Protein AF-A0A4U9HXT2-F1 (afdb_monomer_lite)

Structure (mmCIF, N/CA/C/O backbone):
data_AF-A0A4U9HXT2-F1
#
_entry.id   AF-A0A4U9HXT2-F1
#
loop_
_atom_site.group_PDB
_atom_site.id
_atom_site.type_symbol
_atom_site.label_atom_id
_atom_site.label_alt_id
_atom_site.label_comp_id
_atom_site.label_asym_id
_atom_site.label_entity_id
_atom_site.label_seq_id
_atom_site.pdbx_PDB_ins_code
_atom_site.Cartn_x
_atom_site.Cartn_y
_atom_site.Cartn_z
_atom_site.occupancy
_atom_site.B_iso_or_equiv
_atom_site.auth_seq_id
_atom_site.auth_comp_id
_atom_site.auth_asym_id
_atom_site.auth_atom_id
_atom_site.pdbx_PDB_model_num
ATOM 1 N N . MET A 1 1 ? -21.841 -0.596 12.228 1.00 92.12 1 MET A N 1
ATOM 2 C CA . MET A 1 1 ? -21.415 -1.454 11.108 1.00 92.12 1 MET A CA 1
ATOM 3 C C . MET A 1 1 ? -19.935 -1.722 11.267 1.00 92.12 1 MET A C 1
ATOM 5 O O . MET A 1 1 ? -19.233 -0.749 11.520 1.00 92.12 1 MET A O 1
ATOM 9 N N . PRO A 1 2 ? -19.483 -2.979 11.157 1.00 96.00 2 PRO A N 1
ATOM 10 C CA . PRO A 1 2 ? -18.059 -3.311 11.124 1.00 96.00 2 PRO A CA 1
ATOM 11 C C . PRO A 1 2 ? -17.383 -2.820 9.832 1.00 96.00 2 PRO A C 1
ATOM 13 O O . PRO A 1 2 ? -18.035 -2.784 8.787 1.00 96.00 2 PRO A O 1
ATOM 16 N N . ILE A 1 3 ? -16.089 -2.484 9.891 1.00 97.44 3 ILE A N 1
ATOM 17 C CA . ILE A 1 3 ? -15.294 -2.015 8.736 1.00 97.44 3 ILE A CA 1
ATOM 18 C C . ILE A 1 3 ? -14.026 -2.858 8.551 1.00 97.44 3 ILE A C 1
ATOM 20 O O . ILE A 1 3 ? -13.326 -3.165 9.513 1.00 97.44 3 ILE A O 1
ATOM 24 N N . MET A 1 4 ? -13.674 -3.151 7.298 1.00 97.00 4 MET A N 1
ATOM 25 C CA . MET A 1 4 ? -12.340 -3.611 6.902 1.00 97.00 4 MET A CA 1
ATOM 26 C C . MET A 1 4 ? -11.703 -2.565 5.980 1.00 97.00 4 MET A C 1
ATOM 28 O O . MET A 1 4 ? -12.351 -2.097 5.047 1.00 97.00 4 MET A O 1
ATOM 32 N N . VAL A 1 5 ? -10.462 -2.168 6.260 1.00 96.25 5 VAL A N 1
ATOM 33 C CA . VAL A 1 5 ? -9.736 -1.126 5.514 1.00 96.25 5 VAL A CA 1
ATOM 34 C C . VAL A 1 5 ? -8.252 -1.470 5.448 1.00 96.25 5 VAL A C 1
ATOM 36 O O . VAL A 1 5 ? -7.717 -2.063 6.377 1.00 96.25 5 VAL A O 1
ATOM 39 N N . GLY A 1 6 ? -7.553 -1.105 4.383 1.00 94.69 6 GLY A N 1
ATOM 40 C CA . GLY A 1 6 ? -6.132 -1.412 4.271 1.00 94.69 6 GLY A CA 1
ATOM 41 C C . GLY A 1 6 ? -5.421 -0.550 3.252 1.00 94.69 6 GLY A C 1
ATOM 42 O O . GLY A 1 6 ? -5.978 0.436 2.765 1.00 94.69 6 GLY A O 1
ATOM 43 N N . SER A 1 7 ? -4.164 -0.897 3.015 1.00 95.31 7 SER A N 1
ATOM 44 C CA . SER A 1 7 ? -3.292 -0.220 2.060 1.00 95.31 7 SER A CA 1
ATOM 45 C C . SER A 1 7 ? -2.276 -1.201 1.491 1.00 95.31 7 SER A C 1
ATOM 47 O O . SER A 1 7 ? -1.968 -2.222 2.120 1.00 95.31 7 SER A O 1
ATOM 49 N N . ASN A 1 8 ? -1.730 -0.850 0.336 1.00 95.75 8 ASN A N 1
ATOM 50 C CA . ASN A 1 8 ? -0.651 -1.570 -0.318 1.00 95.75 8 ASN A CA 1
ATOM 51 C C . ASN A 1 8 ? 0.721 -1.031 0.123 1.00 95.75 8 ASN A C 1
ATOM 53 O O . ASN A 1 8 ? 0.849 0.075 0.659 1.00 95.75 8 ASN A O 1
ATOM 57 N N . SER A 1 9 ? 1.784 -1.801 -0.092 1.00 93.88 9 SER A N 1
ATOM 58 C CA . SER A 1 9 ? 3.128 -1.410 0.348 1.00 93.88 9 SER A CA 1
ATOM 59 C C . SER A 1 9 ? 3.763 -0.254 -0.428 1.00 93.88 9 SER A C 1
ATOM 61 O O . SER A 1 9 ? 4.602 0.472 0.133 1.00 93.88 9 SER A O 1
ATOM 63 N N . ASP A 1 10 ? 3.302 -0.012 -1.657 1.00 92.44 10 ASP A N 1
ATOM 64 C CA . ASP A 1 10 ? 3.718 1.085 -2.530 1.00 92.44 10 ASP A CA 1
ATOM 65 C C . ASP A 1 10 ? 2.533 1.893 -3.100 1.00 92.44 10 ASP A C 1
ATOM 67 O O . ASP A 1 10 ? 2.445 2.144 -4.299 1.00 92.44 10 ASP A O 1
ATOM 71 N N . GLU A 1 11 ? 1.617 2.358 -2.238 1.00 88.12 11 GLU A N 1
ATOM 72 C CA . GLU A 1 11 ? 0.487 3.223 -2.660 1.00 88.12 11 GLU A CA 1
ATOM 73 C C . GLU A 1 11 ? 0.931 4.514 -3.351 1.00 88.12 11 GLU A C 1
ATOM 75 O O . GLU A 1 11 ? 0.241 5.061 -4.210 1.00 88.12 11 GLU A O 1
ATOM 80 N N . ALA A 1 12 ? 2.101 5.027 -2.967 1.00 84.19 12 ALA A N 1
ATOM 81 C CA . ALA A 1 12 ? 2.632 6.256 -3.533 1.00 84.19 12 ALA A CA 1
ATOM 82 C C . ALA A 1 12 ? 3.027 6.103 -5.012 1.00 84.19 12 ALA A C 1
ATOM 84 O O . ALA A 1 12 ? 3.265 7.120 -5.661 1.00 84.19 12 ALA A O 1
ATOM 85 N N . SER A 1 13 ? 3.045 4.890 -5.579 1.00 81.38 13 SER A N 1
ATOM 86 C CA . SER A 1 13 ? 3.319 4.679 -7.005 1.00 81.38 13 SER A CA 1
ATOM 87 C C . SER A 1 13 ? 2.346 5.440 -7.915 1.00 81.38 13 SER A C 1
ATOM 89 O O . SER A 1 13 ? 2.742 5.942 -8.969 1.00 81.38 13 SER A O 1
ATOM 91 N N . VAL A 1 14 ? 1.094 5.634 -7.480 1.00 81.31 14 VAL A N 1
ATOM 92 C CA . VAL A 1 14 ? 0.079 6.364 -8.255 1.00 81.31 14 VAL A CA 1
ATOM 93 C C . VAL A 1 14 ? 0.343 7.872 -8.315 1.00 81.31 14 VAL A C 1
ATOM 95 O O . VAL A 1 14 ? -0.117 8.554 -9.229 1.00 81.31 14 VAL A O 1
ATOM 98 N N . MET A 1 15 ? 1.120 8.422 -7.379 1.00 76.69 15 MET A N 1
ATOM 99 C CA . MET A 1 15 ? 1.418 9.858 -7.334 1.00 76.69 15 MET A CA 1
ATOM 100 C C . MET A 1 15 ? 2.152 10.345 -8.584 1.00 76.69 15 MET A C 1
ATOM 102 O O . MET A 1 15 ? 1.894 11.460 -9.042 1.00 76.69 15 MET A O 1
ATOM 106 N N . ALA A 1 16 ? 3.003 9.499 -9.172 1.00 71.69 16 ALA A N 1
ATOM 107 C CA . ALA A 1 16 ? 3.664 9.796 -10.439 1.00 71.69 16 ALA A CA 1
ATOM 108 C C . ALA A 1 16 ? 2.646 9.984 -11.580 1.00 71.69 16 ALA A C 1
ATOM 110 O O . ALA A 1 16 ? 2.803 10.881 -12.406 1.00 71.69 16 ALA A O 1
ATOM 111 N N . VAL A 1 17 ? 1.564 9.198 -11.582 1.00 66.94 17 VAL A N 1
ATOM 112 C CA . VAL A 1 17 ? 0.475 9.286 -12.571 1.00 66.94 17 VAL A CA 1
ATOM 113 C C . VAL A 1 17 ? -0.342 10.570 -12.390 1.00 66.94 17 VAL A C 1
ATOM 115 O O . VAL A 1 17 ? -0.782 11.164 -13.371 1.00 66.94 17 VAL A O 1
ATOM 118 N N . PHE A 1 18 ? -0.492 11.052 -11.154 1.00 64.62 18 PHE A N 1
ATOM 119 C CA . PHE A 1 18 ? -1.173 12.317 -10.848 1.00 64.62 18 PHE A CA 1
ATOM 120 C C . PHE A 1 18 ? -0.279 13.564 -10.980 1.00 64.62 18 PHE A C 1
ATOM 122 O O . PHE A 1 18 ? -0.715 14.668 -10.652 1.00 64.62 18 PHE A O 1
ATOM 129 N N . GLY A 1 19 ? 0.964 13.417 -11.457 1.00 66.75 19 GLY A N 1
ATOM 130 C CA . GLY A 1 19 ? 1.897 14.532 -11.646 1.00 66.75 19 GLY A CA 1
ATOM 131 C C . GLY A 1 19 ? 2.423 15.137 -10.339 1.00 66.75 19 GLY A C 1
ATOM 132 O O . GLY A 1 19 ? 2.879 16.282 -10.330 1.00 66.75 19 GLY A O 1
ATOM 133 N N . ILE A 1 20 ? 2.355 14.398 -9.228 1.00 70.88 20 ILE A N 1
ATOM 134 C CA . ILE A 1 20 ? 2.871 14.849 -7.936 1.00 70.88 20 ILE A CA 1
ATOM 135 C C . ILE A 1 20 ? 4.342 14.438 -7.817 1.00 70.88 20 ILE A C 1
ATOM 137 O O . ILE A 1 20 ? 4.668 13.271 -7.608 1.00 70.88 20 ILE A O 1
ATOM 141 N N . ASP A 1 21 ? 5.239 15.422 -7.924 1.00 73.62 21 ASP A N 1
ATOM 142 C CA . ASP A 1 21 ? 6.679 15.225 -7.739 1.00 73.62 21 ASP A CA 1
ATOM 143 C C . ASP A 1 21 ? 7.044 15.117 -6.247 1.00 73.62 21 ASP A C 1
ATOM 145 O O . ASP A 1 21 ? 7.261 16.111 -5.544 1.00 73.62 21 ASP A O 1
ATOM 149 N N . LEU A 1 22 ? 7.116 13.876 -5.770 1.00 70.81 22 LEU A N 1
ATOM 150 C CA . LEU A 1 22 ? 7.490 13.518 -4.401 1.00 70.81 22 LEU A CA 1
ATOM 151 C C . LEU A 1 22 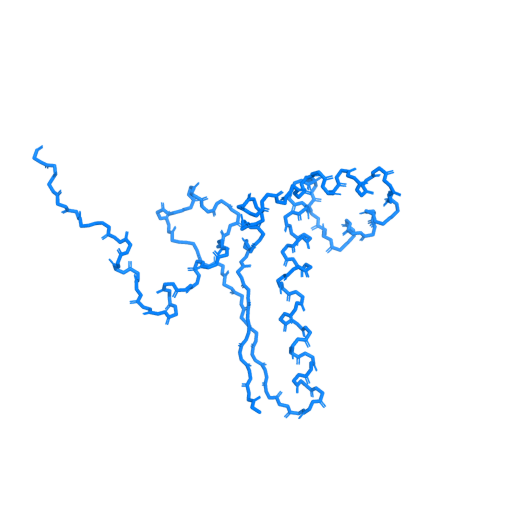? 8.886 14.034 -4.022 1.00 70.81 22 LEU A C 1
ATOM 153 O O . LEU A 1 22 ? 9.076 14.591 -2.936 1.00 70.81 22 LEU A O 1
ATOM 157 N N . ALA A 1 23 ? 9.860 13.894 -4.925 1.00 70.69 23 ALA A N 1
ATOM 158 C CA . ALA A 1 23 ? 11.233 14.326 -4.685 1.00 70.69 23 ALA A CA 1
ATOM 159 C C . ALA A 1 23 ? 11.312 15.856 -4.609 1.00 70.69 23 ALA A C 1
ATOM 161 O O . ALA A 1 23 ? 11.935 16.406 -3.694 1.00 70.69 23 ALA A O 1
ATOM 162 N N . GLY A 1 24 ? 10.614 16.556 -5.504 1.00 74.69 24 GLY A N 1
ATOM 163 C CA . GLY A 1 24 ? 10.479 18.010 -5.478 1.00 74.69 24 GLY A CA 1
ATOM 164 C C . GLY A 1 24 ? 9.836 18.527 -4.192 1.00 74.69 24 GLY A C 1
ATOM 165 O O . GLY A 1 24 ? 10.312 19.518 -3.624 1.00 74.69 24 GLY A O 1
ATOM 166 N N . GLN A 1 25 ? 8.815 17.839 -3.669 1.00 74.12 25 GLN A N 1
ATOM 167 C CA . GLN A 1 25 ? 8.194 18.193 -2.388 1.00 74.12 25 GLN A CA 1
ATOM 168 C C . GLN A 1 25 ? 9.160 18.033 -1.209 1.00 74.12 25 GLN A C 1
ATOM 170 O O . GLN A 1 25 ? 9.272 18.950 -0.391 1.00 74.12 25 GLN A O 1
ATOM 175 N N . ILE A 1 26 ? 9.925 16.938 -1.143 1.00 77.00 26 ILE A N 1
ATOM 176 C CA . ILE A 1 26 ? 10.942 16.748 -0.097 1.00 77.00 26 ILE A CA 1
ATOM 177 C C . ILE A 1 26 ? 12.080 17.766 -0.231 1.00 77.00 26 ILE A C 1
ATOM 179 O O . ILE A 1 26 ? 12.526 18.331 0.771 1.00 77.00 26 ILE A O 1
ATOM 183 N N . GLN A 1 27 ? 12.524 18.083 -1.449 1.00 78.06 27 GLN A N 1
ATOM 184 C CA . GLN A 1 27 ? 13.537 19.118 -1.677 1.00 78.06 27 GLN A CA 1
ATOM 185 C C . GLN A 1 27 ? 13.042 20.516 -1.294 1.00 78.06 27 GLN A C 1
ATOM 187 O O . GLN A 1 27 ? 13.804 21.327 -0.758 1.00 78.06 27 GLN A O 1
ATOM 192 N N . LYS A 1 28 ? 11.772 20.830 -1.559 1.00 79.50 28 LYS A N 1
ATOM 193 C CA . LYS A 1 28 ? 11.145 22.072 -1.102 1.00 79.50 28 LYS A CA 1
ATOM 194 C C . LYS A 1 28 ? 11.083 22.110 0.426 1.00 79.50 28 LYS A C 1
ATOM 196 O O . LYS A 1 28 ? 11.540 23.081 1.026 1.00 79.50 28 LYS A O 1
ATOM 201 N N . LEU A 1 29 ? 10.651 21.020 1.060 1.00 79.12 29 LEU A N 1
ATOM 202 C CA . LEU A 1 29 ? 10.604 20.902 2.516 1.00 79.12 29 LEU A CA 1
ATOM 203 C C . LEU A 1 29 ? 11.994 21.030 3.154 1.00 79.12 29 LEU A C 1
ATOM 205 O O . LEU A 1 29 ? 12.149 21.699 4.174 1.00 79.12 29 LEU A O 1
ATOM 209 N N . ARG A 1 30 ? 13.032 20.469 2.523 1.00 79.31 30 ARG A N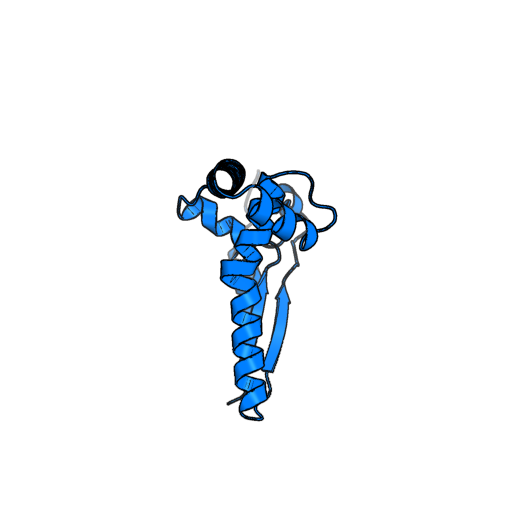 1
ATOM 210 C CA . ARG A 1 30 ? 14.428 20.649 2.939 1.00 79.31 30 ARG A CA 1
ATOM 211 C C . ARG A 1 30 ? 14.849 22.115 2.905 1.00 79.31 30 ARG A C 1
ATOM 213 O O . ARG A 1 30 ? 15.554 22.546 3.811 1.00 79.31 30 ARG A O 1
ATOM 220 N N . ARG A 1 31 ? 14.453 22.870 1.878 1.00 81.25 31 ARG A N 1
ATOM 221 C CA . ARG A 1 31 ? 14.800 24.294 1.739 1.00 81.25 31 ARG A CA 1
ATOM 222 C C . ARG A 1 31 ? 14.050 25.168 2.741 1.00 81.25 31 ARG A C 1
ATOM 224 O O . ARG A 1 31 ? 14.658 26.029 3.366 1.00 81.25 31 ARG A O 1
ATOM 231 N N . GLU A 1 32 ? 12.759 24.918 2.928 1.00 84.44 32 GLU A N 1
ATOM 232 C CA . GLU A 1 32 ? 11.868 25.808 3.685 1.00 84.44 32 GLU A CA 1
ATOM 233 C C . GLU A 1 32 ? 11.735 25.429 5.170 1.00 84.44 32 GLU A C 1
ATOM 235 O O . GLU A 1 32 ? 11.470 26.284 6.015 1.00 84.44 32 GLU A O 1
ATOM 240 N N . ARG A 1 33 ? 11.904 24.146 5.520 1.00 82.12 33 ARG A N 1
ATOM 241 C CA . ARG A 1 33 ? 11.600 23.585 6.850 1.00 82.12 33 ARG A CA 1
ATOM 242 C C . ARG A 1 33 ? 12.625 22.525 7.277 1.00 82.12 33 ARG A C 1
ATOM 244 O O . ARG A 1 33 ? 12.267 21.404 7.633 1.00 82.12 33 ARG A O 1
ATOM 251 N N . ARG A 1 34 ? 13.913 22.888 7.310 1.00 80.50 34 ARG A N 1
ATOM 252 C CA . ARG A 1 34 ? 15.029 21.982 7.681 1.00 80.50 34 ARG A CA 1
ATOM 253 C C . ARG A 1 34 ? 14.801 21.200 8.980 1.00 80.50 34 ARG A C 1
ATOM 255 O O . ARG A 1 34 ? 15.061 20.002 9.016 1.00 80.50 34 ARG A O 1
ATOM 262 N N . LEU A 1 35 ? 14.300 21.864 10.025 1.00 81.94 35 LEU A N 1
ATOM 263 C CA . LEU A 1 35 ? 13.991 21.219 11.308 1.00 81.94 35 LEU A CA 1
ATOM 264 C C . LEU A 1 35 ? 12.843 20.206 11.180 1.00 81.94 35 LEU A C 1
ATOM 266 O O . LEU A 1 35 ? 12.937 19.107 11.717 1.00 81.94 35 LEU A O 1
ATOM 270 N N . GLY A 1 36 ? 11.800 20.545 10.414 1.00 81.75 36 GLY A N 1
ATOM 271 C CA . GLY A 1 36 ? 10.672 19.649 10.149 1.00 81.75 36 GLY A CA 1
ATOM 272 C C . GLY A 1 36 ? 11.096 18.389 9.398 1.00 81.75 36 GLY A C 1
ATOM 273 O O . GLY A 1 36 ? 10.708 17.290 9.779 1.00 81.75 36 GLY A O 1
ATOM 274 N N . LEU A 1 37 ? 11.976 18.522 8.400 1.00 82.19 37 LEU A N 1
ATOM 275 C CA . LEU A 1 37 ? 12.552 17.364 7.712 1.00 82.19 37 LEU A CA 1
ATOM 276 C C . LEU A 1 37 ? 13.380 16.478 8.658 1.00 82.19 37 LEU A C 1
ATOM 278 O O . LEU A 1 37 ? 13.352 15.258 8.528 1.00 82.19 37 LEU A O 1
ATOM 282 N N . GLY A 1 38 ? 14.099 17.072 9.616 1.00 81.94 38 GLY A N 1
ATOM 283 C CA . GLY A 1 38 ? 14.828 16.323 10.644 1.00 81.94 38 GLY A CA 1
ATOM 284 C C . GLY A 1 38 ? 13.907 15.457 11.508 1.00 81.94 38 GLY A C 1
ATOM 285 O O . GLY A 1 38 ? 14.214 14.292 11.744 1.00 81.94 38 GLY A O 1
ATOM 286 N N . LEU A 1 39 ? 12.751 15.995 11.911 1.00 85.31 39 LEU A N 1
ATOM 287 C CA . LEU A 1 39 ? 11.734 15.242 12.653 1.00 85.31 39 LEU A CA 1
ATOM 288 C C . LEU A 1 39 ? 11.114 14.127 11.809 1.00 85.31 39 LEU A C 1
ATOM 290 O O . LEU A 1 39 ? 10.946 13.019 12.301 1.00 85.31 39 LEU A O 1
ATOM 294 N N . ILE A 1 40 ? 10.828 14.387 10.531 1.00 83.44 40 ILE A N 1
ATOM 295 C CA . ILE A 1 40 ? 10.318 13.354 9.621 1.00 83.44 40 ILE A CA 1
ATOM 296 C C . ILE A 1 40 ? 11.337 12.221 9.485 1.00 83.44 40 ILE A C 1
ATOM 298 O O . ILE A 1 40 ? 10.979 11.065 9.650 1.00 83.44 40 ILE A O 1
ATOM 302 N N . LYS A 1 41 ? 12.625 12.521 9.286 1.00 84.25 41 LYS A N 1
ATOM 303 C CA . LYS A 1 41 ? 13.672 11.486 9.208 1.00 84.25 41 LYS A CA 1
ATOM 304 C C . LYS A 1 41 ? 13.775 10.625 10.470 1.00 84.25 41 LYS A C 1
ATOM 306 O O . LYS A 1 41 ? 14.144 9.461 10.367 1.00 84.25 41 LYS A O 1
ATOM 311 N N . LEU A 1 42 ? 13.428 11.164 11.640 1.00 87.50 42 LEU A N 1
ATOM 312 C CA . LEU A 1 42 ? 13.367 10.386 12.880 1.00 87.50 42 LEU A CA 1
ATOM 313 C C . LEU A 1 42 ? 12.229 9.350 12.866 1.00 87.50 42 LEU A C 1
ATOM 315 O O . LEU A 1 42 ? 12.380 8.281 13.448 1.00 87.50 42 LEU A O 1
ATOM 319 N N . LEU A 1 43 ? 11.115 9.651 12.191 1.00 85.75 43 LEU A N 1
ATOM 320 C CA . LEU A 1 43 ? 9.975 8.739 12.040 1.00 85.75 43 LEU A CA 1
ATOM 321 C C . LEU A 1 43 ? 10.235 7.6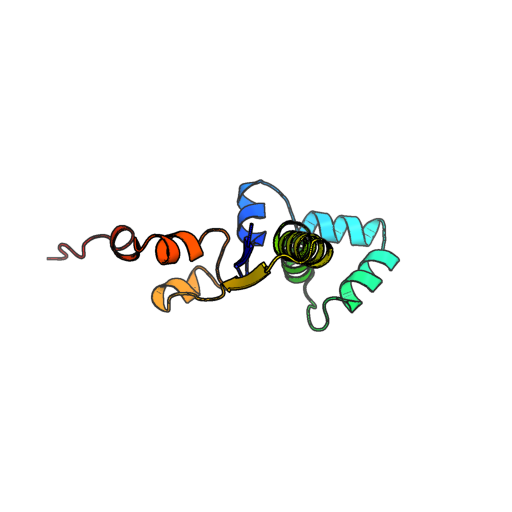21 11.015 1.00 85.75 43 LEU A C 1
ATOM 323 O O . LEU A 1 43 ? 9.581 6.586 11.083 1.00 85.75 43 LEU A O 1
ATOM 327 N N . TYR A 1 44 ? 11.205 7.806 10.112 1.00 87.25 44 TYR A N 1
ATOM 328 C CA . TYR A 1 44 ? 11.577 6.853 9.056 1.00 87.25 44 TYR A CA 1
ATOM 329 C C . TYR A 1 44 ? 13.036 6.381 9.204 1.00 87.25 44 TYR A C 1
ATOM 331 O O . TYR A 1 44 ? 13.885 6.677 8.351 1.00 87.25 44 TYR A O 1
ATOM 339 N N . PRO A 1 45 ? 13.376 5.664 10.292 1.00 84.44 45 PRO A N 1
ATOM 340 C CA . PRO A 1 45 ? 14.739 5.204 10.516 1.00 84.44 45 PRO A CA 1
ATOM 341 C C . PRO A 1 45 ? 15.176 4.235 9.407 1.00 84.44 45 PRO A C 1
ATOM 343 O O . PRO A 1 45 ? 14.459 3.308 9.049 1.00 84.44 45 PRO A O 1
ATOM 346 N N . GLY A 1 46 ? 16.380 4.443 8.867 1.00 83.31 46 GLY A N 1
ATOM 347 C CA . GLY A 1 46 ? 16.963 3.596 7.816 1.00 83.31 46 GLY A CA 1
ATOM 348 C C . GLY A 1 46 ? 16.775 4.113 6.386 1.00 83.31 46 GLY A C 1
ATOM 349 O O . GLY A 1 46 ? 17.509 3.680 5.498 1.00 83.31 46 GLY A O 1
ATOM 350 N N . VAL A 1 47 ? 15.899 5.097 6.161 1.00 85.94 47 VAL A N 1
ATOM 351 C CA . VAL A 1 47 ? 15.700 5.704 4.838 1.00 85.94 47 VAL A CA 1
ATOM 352 C C . VAL A 1 47 ? 16.677 6.863 4.632 1.00 85.94 47 VAL A C 1
ATOM 354 O O . VAL A 1 47 ? 16.577 7.915 5.266 1.00 85.94 47 VAL A O 1
ATOM 357 N N . LYS A 1 48 ? 17.671 6.658 3.762 1.00 80.31 48 LYS A N 1
ATOM 358 C CA . LYS A 1 48 ? 18.736 7.646 3.504 1.00 80.31 48 LYS A CA 1
ATOM 359 C C . LYS A 1 48 ? 18.474 8.508 2.273 1.00 80.31 48 LYS A C 1
ATOM 361 O O . LYS A 1 48 ? 18.870 9.674 2.267 1.00 80.31 48 LYS A O 1
ATOM 366 N N . ASP A 1 49 ? 17.840 7.927 1.260 1.00 84.75 49 ASP A N 1
ATOM 367 C CA . ASP A 1 49 ? 17.521 8.596 0.005 1.00 84.75 49 ASP A CA 1
ATOM 368 C C . ASP A 1 49 ? 16.248 9.443 0.136 1.00 84.75 49 ASP A C 1
ATOM 370 O O . ASP A 1 49 ? 15.280 9.041 0.780 1.00 84.75 49 ASP A O 1
ATOM 374 N N . ASP A 1 50 ? 16.254 10.636 -0.458 1.00 80.75 50 ASP A N 1
ATOM 375 C CA . ASP A 1 50 ? 15.125 11.565 -0.349 1.00 80.75 50 ASP A CA 1
ATOM 376 C C . ASP A 1 50 ? 13.928 11.150 -1.204 1.00 80.75 50 ASP A C 1
ATOM 378 O O . ASP A 1 50 ? 12.797 11.492 -0.857 1.00 80.75 50 ASP A O 1
ATOM 382 N N . THR A 1 51 ? 14.163 10.428 -2.300 1.00 80.81 51 THR A N 1
ATOM 383 C CA . THR A 1 51 ? 13.096 9.904 -3.158 1.00 80.81 51 THR A CA 1
ATOM 384 C C . THR A 1 51 ? 12.344 8.817 -2.409 1.00 80.81 51 THR A C 1
ATOM 386 O O . THR A 1 51 ? 11.122 8.880 -2.297 1.00 80.81 51 THR A O 1
ATOM 389 N N . GLU A 1 52 ? 13.079 7.881 -1.807 1.00 84.88 52 GLU A N 1
ATOM 390 C CA . GLU A 1 52 ? 12.484 6.828 -0.985 1.00 84.88 52 GLU A CA 1
ATOM 391 C C . GLU A 1 52 ? 11.790 7.395 0.261 1.00 84.88 52 GLU A C 1
ATOM 393 O O . GLU A 1 52 ? 10.685 6.975 0.607 1.00 84.88 52 GLU A O 1
ATOM 398 N N . LEU A 1 53 ? 12.380 8.412 0.902 1.00 86.69 53 LEU A N 1
ATOM 399 C CA . LEU A 1 53 ? 11.734 9.108 2.015 1.00 86.69 53 LEU A CA 1
ATOM 400 C C . LEU A 1 53 ? 10.428 9.770 1.567 1.00 86.69 53 LEU A C 1
ATOM 402 O O . LEU A 1 53 ? 9.413 9.639 2.245 1.00 86.69 53 LEU A O 1
ATOM 406 N N . GLY A 1 54 ? 10.439 10.459 0.424 1.00 83.75 54 GLY A N 1
ATOM 407 C CA . GLY A 1 54 ? 9.248 11.080 -0.149 1.00 83.75 54 GLY A CA 1
ATOM 408 C C . GLY A 1 54 ? 8.150 10.065 -0.438 1.00 83.75 54 GLY A C 1
ATOM 409 O O . GLY A 1 54 ? 6.999 10.296 -0.071 1.00 83.75 54 GLY A O 1
ATOM 410 N N . ARG A 1 55 ? 8.515 8.919 -1.018 1.00 86.06 55 ARG A N 1
ATOM 411 C CA . ARG A 1 55 ? 7.597 7.816 -1.315 1.00 86.06 55 ARG A CA 1
ATOM 412 C C . ARG A 1 55 ? 6.923 7.283 -0.049 1.00 86.06 55 ARG A C 1
ATOM 414 O O . ARG A 1 55 ? 5.695 7.249 0.012 1.00 86.06 55 ARG A O 1
ATOM 421 N N . GLN A 1 56 ? 7.699 6.929 0.978 1.00 88.00 56 GLN A N 1
ATOM 422 C CA . GLN A 1 56 ? 7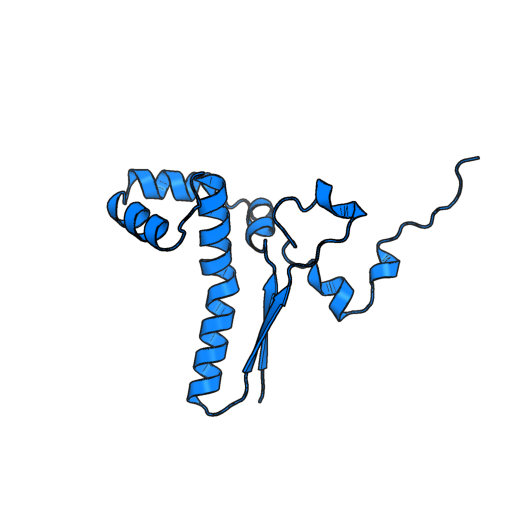.149 6.382 2.226 1.00 88.00 56 GLN A CA 1
ATOM 423 C C . GLN A 1 56 ? 6.309 7.406 2.998 1.00 88.00 56 GLN A C 1
ATOM 425 O O . GLN A 1 56 ? 5.208 7.084 3.443 1.00 88.00 56 GLN A O 1
ATOM 430 N N . VAL A 1 57 ? 6.787 8.652 3.106 1.00 86.38 57 VAL A N 1
ATOM 431 C CA . VAL A 1 57 ? 6.046 9.741 3.763 1.00 86.38 57 VAL A CA 1
ATOM 432 C C . VAL A 1 57 ? 4.719 9.985 3.058 1.00 86.38 57 VAL A C 1
ATOM 434 O O . VAL A 1 57 ? 3.685 10.109 3.710 1.00 86.38 57 VAL A O 1
ATOM 437 N N . CYS A 1 58 ? 4.722 10.036 1.727 1.00 84.38 58 CYS A N 1
ATOM 438 C CA . CYS A 1 58 ? 3.502 10.278 0.978 1.00 84.38 58 CYS A CA 1
ATOM 439 C C . CYS A 1 58 ? 2.509 9.120 1.086 1.00 84.38 58 CYS A C 1
ATOM 441 O O . CYS A 1 58 ? 1.337 9.370 1.368 1.00 84.38 58 CYS A O 1
ATOM 443 N N . ARG A 1 59 ? 2.974 7.870 0.942 1.00 85.81 59 ARG A N 1
ATOM 444 C CA . ARG A 1 59 ? 2.157 6.670 1.182 1.00 85.81 59 ARG A CA 1
ATOM 445 C C . ARG A 1 59 ? 1.460 6.770 2.535 1.00 85.81 59 ARG A C 1
ATOM 447 O O . ARG A 1 59 ? 0.245 6.605 2.628 1.00 85.81 59 ARG A O 1
ATOM 454 N N . ASP A 1 60 ? 2.219 7.081 3.580 1.00 85.38 60 ASP A N 1
ATOM 455 C CA . ASP A 1 60 ? 1.675 7.108 4.928 1.00 85.38 60 ASP A CA 1
ATOM 456 C C . ASP A 1 60 ? 0.716 8.276 5.136 1.00 85.38 60 ASP A C 1
ATOM 458 O O . ASP A 1 60 ? -0.351 8.074 5.713 1.00 85.38 60 ASP A O 1
ATOM 462 N N . MET A 1 61 ? 1.040 9.474 4.649 1.00 82.19 61 MET A N 1
ATOM 463 C CA . MET A 1 61 ? 0.178 10.650 4.793 1.00 82.19 61 MET A CA 1
ATOM 464 C C . MET A 1 61 ? -1.128 10.532 4.002 1.00 82.19 61 MET A C 1
ATOM 466 O O . MET A 1 61 ? -2.180 10.906 4.519 1.00 82.19 61 MET A O 1
ATOM 470 N N . ALA A 1 62 ? -1.067 10.045 2.761 1.00 79.50 62 ALA A N 1
ATOM 471 C CA . ALA A 1 62 ? -2.205 10.044 1.846 1.00 79.50 62 ALA A CA 1
ATOM 472 C C . ALA A 1 62 ? -3.059 8.771 1.930 1.00 79.50 62 ALA A C 1
ATOM 474 O O . ALA A 1 62 ? -4.251 8.843 1.649 1.00 79.50 62 ALA A O 1
ATOM 475 N N . PHE A 1 63 ? -2.487 7.633 2.338 1.00 85.12 63 PHE A N 1
ATOM 476 C CA . PHE A 1 63 ? -3.180 6.342 2.310 1.00 85.12 63 PHE A CA 1
ATOM 477 C C . PHE A 1 63 ? -3.180 5.665 3.686 1.00 85.12 63 PHE A C 1
ATOM 479 O O . PHE A 1 63 ? -4.222 5.604 4.348 1.00 85.12 63 PHE A O 1
ATOM 486 N N . THR A 1 64 ? -2.018 5.224 4.181 1.00 86.50 64 THR A N 1
ATOM 487 C CA . THR A 1 64 ? -1.936 4.345 5.365 1.00 86.50 64 THR A CA 1
ATOM 488 C C . THR A 1 64 ? -2.519 4.980 6.633 1.00 86.50 64 THR A C 1
ATOM 490 O O . THR A 1 64 ? -3.200 4.310 7.420 1.00 86.50 64 THR A O 1
ATOM 493 N N . THR A 1 65 ? -2.273 6.278 6.853 1.00 90.62 65 THR A N 1
ATOM 494 C CA . THR A 1 65 ? -2.747 6.995 8.050 1.00 90.62 65 THR A CA 1
ATOM 495 C C . THR A 1 65 ? -4.265 7.122 8.064 1.00 90.62 65 THR A C 1
ATOM 497 O O . THR A 1 65 ? -4.870 7.019 9.130 1.00 90.62 65 THR A O 1
ATOM 500 N N . LEU A 1 66 ? -4.914 7.279 6.907 1.00 89.50 66 LEU A N 1
ATOM 501 C CA . LEU A 1 66 ? -6.373 7.403 6.852 1.00 89.50 66 LEU A CA 1
ATOM 502 C C . LEU A 1 66 ? -7.054 6.108 7.308 1.00 89.50 66 LEU A C 1
ATOM 504 O O . LEU A 1 66 ? -7.998 6.164 8.096 1.00 89.50 66 LEU A O 1
ATOM 508 N N . GLY A 1 67 ? -6.518 4.943 6.928 1.00 91.75 67 GLY A N 1
ATOM 509 C CA . GLY A 1 67 ? -6.990 3.653 7.443 1.00 91.75 67 GLY A CA 1
ATOM 510 C C . GLY A 1 67 ? -6.870 3.540 8.970 1.00 91.75 67 GLY A C 1
ATOM 511 O O . GLY A 1 67 ? -7.762 3.008 9.635 1.00 91.75 67 GLY A O 1
ATOM 512 N N . PHE A 1 68 ? -5.805 4.096 9.559 1.00 93.00 68 PHE A N 1
ATOM 513 C CA . PHE A 1 68 ? -5.658 4.165 11.016 1.00 93.00 68 PHE A CA 1
ATOM 514 C C . PHE A 1 68 ? -6.670 5.117 11.670 1.00 93.00 68 PHE A C 1
ATOM 516 O O . PHE A 1 68 ? -7.262 4.763 12.690 1.00 93.00 68 PHE A O 1
ATOM 523 N N . VAL A 1 69 ? -6.921 6.288 11.078 1.00 95.06 69 VAL A N 1
ATOM 524 C CA . VAL A 1 69 ? -7.932 7.243 11.568 1.00 95.06 69 VAL A CA 1
ATOM 525 C C . VAL A 1 69 ? -9.332 6.619 11.551 1.00 95.06 69 VAL A C 1
ATOM 527 O O . VAL A 1 69 ? -10.065 6.735 12.535 1.00 95.06 69 VAL A O 1
ATOM 530 N N . VAL A 1 70 ? -9.691 5.895 10.484 1.00 94.88 70 VAL A N 1
ATOM 531 C CA . VAL A 1 70 ? -10.961 5.150 10.390 1.00 94.88 70 VAL A CA 1
ATOM 532 C C . VAL A 1 70 ? -11.073 4.107 11.503 1.00 94.88 70 VAL A C 1
ATOM 534 O O . VAL A 1 70 ? -12.095 4.038 12.188 1.00 94.88 70 VAL A O 1
ATOM 537 N N . MET A 1 71 ? -10.011 3.335 11.739 1.00 95.81 71 MET A N 1
ATOM 538 C CA . MET A 1 71 ? -9.972 2.344 12.817 1.00 95.81 71 MET A CA 1
ATOM 539 C C . MET A 1 71 ? -10.155 2.991 14.198 1.00 95.81 71 MET A C 1
ATOM 541 O O . MET A 1 71 ? -10.950 2.503 15.002 1.00 95.81 71 MET A O 1
ATOM 545 N N . GLN A 1 72 ? -9.485 4.116 14.471 1.00 96.56 72 GLN A N 1
ATOM 546 C CA . GLN A 1 72 ? -9.677 4.855 15.723 1.00 96.56 72 GLN A CA 1
ATOM 547 C C . GLN A 1 72 ? -11.121 5.347 15.880 1.00 96.56 72 GLN A C 1
ATOM 549 O O . GLN A 1 72 ? -11.685 5.271 16.972 1.00 96.56 72 GLN A O 1
ATOM 554 N N . ALA A 1 73 ? -11.739 5.835 14.801 1.00 96.19 73 ALA A N 1
ATOM 555 C CA . ALA A 1 73 ? -13.133 6.261 14.821 1.00 96.19 73 ALA A CA 1
ATOM 556 C C . ALA A 1 73 ? -14.082 5.091 15.133 1.00 96.19 73 ALA A C 1
ATOM 558 O O . ALA A 1 73 ? -14.982 5.247 15.955 1.00 96.19 73 ALA A O 1
ATOM 559 N N . GLN A 1 74 ? -13.849 3.908 14.550 1.00 97.19 74 GLN A N 1
ATOM 560 C CA . GLN A 1 74 ? -14.617 2.694 14.851 1.00 97.19 74 GLN A CA 1
ATOM 561 C C . GLN A 1 74 ? -14.477 2.254 16.307 1.00 97.19 74 GLN A C 1
ATOM 563 O O . GLN A 1 74 ? -15.484 1.979 16.964 1.00 97.19 74 GLN A O 1
ATOM 568 N N . GLN A 1 75 ? -13.254 2.282 16.839 1.00 95.69 75 GLN A N 1
ATOM 569 C CA . GLN A 1 75 ? -12.988 1.941 18.233 1.00 95.69 75 GLN A CA 1
ATOM 570 C C . GLN A 1 75 ? -13.755 2.853 19.204 1.00 95.69 75 GLN A C 1
ATOM 572 O O . GLN A 1 75 ? -14.328 2.366 20.177 1.00 95.69 75 GLN A O 1
ATOM 577 N N . ARG A 1 76 ? -13.824 4.164 18.927 1.00 97.50 76 ARG A N 1
ATOM 578 C CA . ARG A 1 76 ? -14.537 5.139 19.777 1.00 97.50 76 ARG A CA 1
ATOM 579 C C . ARG A 1 76 ? -16.034 4.864 19.906 1.00 97.50 76 ARG A C 1
ATOM 581 O O . ARG A 1 76 ? -16.621 5.229 20.917 1.00 97.50 76 ARG A O 1
ATOM 588 N N . VAL A 1 77 ? -16.645 4.235 18.904 1.00 97.44 77 VAL A N 1
ATOM 589 C CA . VAL A 1 77 ? -18.074 3.879 18.908 1.00 97.44 77 VAL A CA 1
ATOM 590 C C . VAL A 1 77 ? -18.314 2.397 19.220 1.00 97.44 77 VAL A C 1
ATOM 592 O O . VAL A 1 77 ? -19.409 1.886 18.990 1.00 97.44 77 VAL A O 1
ATOM 595 N N . GLY A 1 78 ? -17.296 1.686 19.722 1.00 96.81 78 GLY A N 1
ATOM 596 C CA . GLY A 1 78 ? -17.400 0.275 20.102 1.00 96.81 78 GLY A CA 1
ATOM 597 C C . GLY A 1 78 ? -17.678 -0.665 18.927 1.00 96.81 78 GLY A C 1
ATOM 598 O O . GLY A 1 78 ? -18.297 -1.709 19.113 1.00 96.81 78 GLY A O 1
ATOM 599 N N . GLN A 1 79 ? -17.277 -0.289 17.710 1.00 98.19 79 GLN A N 1
ATOM 600 C CA . GLN A 1 79 ? -17.474 -1.101 16.510 1.00 98.19 79 GLN A CA 1
ATOM 601 C C . GLN A 1 79 ? -16.171 -1.804 16.095 1.00 98.19 79 GLN A C 1
ATOM 603 O O . GLN A 1 79 ? -15.098 -1.204 16.199 1.00 98.19 79 GLN A O 1
ATOM 608 N N . PRO A 1 80 ? -16.239 -3.052 15.592 1.00 97.19 80 PRO A N 1
ATOM 609 C CA . PRO A 1 80 ? -15.062 -3.754 15.093 1.00 97.19 80 PRO A CA 1
ATOM 610 C C . PRO A 1 80 ? -14.463 -3.088 13.852 1.00 97.19 80 PRO A C 1
ATOM 612 O O . PRO A 1 80 ? -15.188 -2.655 12.953 1.00 97.19 80 PRO A O 1
ATOM 615 N N . CYS A 1 81 ? -13.132 -3.076 13.776 1.00 97.62 81 CYS A N 1
ATOM 616 C CA . CYS A 1 81 ? -12.399 -2.687 12.581 1.00 97.62 81 CYS A CA 1
ATOM 617 C C . CYS A 1 81 ? -11.210 -3.624 12.350 1.00 97.62 81 CYS A C 1
ATOM 619 O O . CYS A 1 81 ? -10.435 -3.871 13.274 1.00 97.62 81 CYS A O 1
ATOM 621 N N . TRP A 1 82 ? -11.054 -4.109 11.118 1.00 97.00 82 TRP A N 1
ATOM 622 C CA . TRP A 1 82 ? -9.888 -4.879 10.687 1.00 97.00 82 TRP A CA 1
ATOM 623 C C . TRP A 1 82 ? -9.038 -4.052 9.738 1.00 97.00 82 TRP A C 1
ATOM 625 O O . TRP A 1 82 ? -9.554 -3.440 8.800 1.00 97.00 82 TRP A O 1
ATOM 635 N N . ARG A 1 83 ? -7.727 -4.061 9.981 1.00 95.81 83 ARG A N 1
ATOM 636 C CA . ARG A 1 83 ? -6.744 -3.441 9.098 1.00 95.81 83 ARG A CA 1
ATOM 637 C C . ARG A 1 83 ? -5.936 -4.502 8.370 1.00 95.81 83 ARG A C 1
ATOM 639 O O . ARG A 1 83 ? -5.453 -5.425 9.021 1.00 95.81 83 ARG A O 1
ATOM 646 N N . TYR A 1 84 ? -5.772 -4.347 7.060 1.00 95.81 84 TYR A N 1
ATOM 647 C CA . TYR A 1 84 ? -4.885 -5.191 6.258 1.00 95.81 84 TYR A CA 1
ATOM 648 C C . TYR A 1 84 ? -3.737 -4.385 5.643 1.00 95.81 84 TYR A C 1
ATOM 650 O O . TYR A 1 84 ? -3.816 -3.163 5.497 1.00 95.81 84 TYR A O 1
ATOM 658 N N . TRP A 1 85 ? -2.669 -5.100 5.299 1.00 95.94 85 TRP A N 1
ATOM 659 C CA . TRP A 1 85 ? -1.503 -4.595 4.584 1.00 95.94 85 TRP A CA 1
ATOM 660 C C . TRP A 1 85 ? -1.194 -5.554 3.439 1.00 95.94 85 TRP A C 1
ATOM 662 O O . TRP A 1 85 ? -0.871 -6.717 3.689 1.00 95.94 85 TRP A O 1
ATOM 672 N N . PHE A 1 86 ? -1.353 -5.096 2.201 1.00 97.12 86 PHE A N 1
ATOM 673 C CA . PHE A 1 86 ? -1.127 -5.915 1.016 1.00 97.12 86 PHE A CA 1
ATOM 674 C C . PHE A 1 86 ? 0.269 -5.643 0.448 1.00 97.12 86 PHE A C 1
ATOM 676 O O . PHE A 1 86 ? 0.582 -4.538 0.016 1.00 97.12 86 PHE A O 1
ATOM 683 N N . ASP A 1 87 ? 1.121 -6.664 0.460 1.00 96.94 87 ASP A N 1
ATOM 684 C CA . ASP A 1 87 ? 2.532 -6.553 0.059 1.00 96.94 87 ASP A CA 1
ATOM 685 C C . ASP A 1 87 ? 2.947 -7.660 -0.921 1.00 96.94 87 ASP A C 1
ATOM 687 O O . ASP A 1 87 ? 4.124 -7.902 -1.168 1.00 96.94 87 ASP A O 1
ATOM 691 N N . TYR A 1 88 ? 1.974 -8.394 -1.462 1.00 96.06 88 TYR A N 1
ATOM 692 C CA . TYR A 1 88 ? 2.280 -9.492 -2.363 1.00 96.06 88 TYR A CA 1
ATOM 693 C C . TYR A 1 88 ? 2.608 -8.973 -3.764 1.00 96.06 88 TYR A C 1
ATOM 695 O O . TYR A 1 88 ? 1.821 -8.253 -4.381 1.00 96.06 88 TYR A O 1
ATOM 703 N N . VAL A 1 89 ? 3.757 -9.407 -4.282 1.00 95.38 89 VAL A N 1
ATOM 704 C CA . VAL A 1 89 ? 4.193 -9.177 -5.658 1.00 95.38 89 VAL A CA 1
ATOM 705 C C . VAL A 1 89 ? 4.466 -10.531 -6.306 1.00 95.38 89 VAL A C 1
ATOM 707 O O . VAL A 1 89 ? 5.285 -11.311 -5.810 1.00 95.38 89 VAL A O 1
ATOM 710 N N . ALA A 1 90 ? 3.781 -10.811 -7.417 1.00 91.88 90 ALA A N 1
ATOM 711 C CA . ALA A 1 90 ? 3.998 -12.028 -8.191 1.00 91.88 90 ALA A CA 1
ATOM 712 C C . ALA A 1 90 ? 5.447 -12.092 -8.698 1.00 91.88 90 ALA A C 1
ATOM 714 O O . ALA A 1 90 ? 5.990 -11.084 -9.140 1.00 91.88 90 ALA A O 1
ATOM 715 N N . GLU A 1 91 ? 6.053 -13.280 -8.672 1.00 92.56 91 GLU A N 1
ATOM 716 C CA . GLU A 1 91 ? 7.473 -13.478 -9.007 1.00 92.56 91 GLU A CA 1
ATOM 717 C C . GLU A 1 91 ? 7.847 -12.921 -10.390 1.00 92.56 91 GLU A C 1
ATOM 719 O O . GLU A 1 91 ? 8.855 -12.234 -10.537 1.00 92.56 91 GLU A O 1
ATOM 724 N N . ALA A 1 92 ? 6.983 -13.126 -11.390 1.00 90.81 92 ALA A N 1
ATOM 725 C CA . ALA A 1 92 ? 7.179 -12.610 -12.747 1.00 90.81 92 ALA A CA 1
ATOM 726 C C . ALA A 1 92 ? 7.201 -11.070 -12.833 1.00 90.81 92 ALA A C 1
ATOM 728 O O . ALA A 1 92 ? 7.727 -10.518 -13.794 1.00 90.81 92 ALA A O 1
ATOM 729 N N . GLU A 1 93 ? 6.658 -10.382 -11.829 1.00 91.81 93 GLU A N 1
ATOM 730 C CA . GLU A 1 93 ? 6.483 -8.930 -11.803 1.00 91.81 93 GLU A CA 1
ATOM 731 C C . GLU A 1 93 ? 7.467 -8.221 -10.857 1.00 91.81 93 GLU A C 1
ATOM 733 O O . GLU A 1 93 ? 7.402 -7.002 -10.700 1.00 91.81 93 GLU A O 1
ATOM 738 N N . HIS A 1 94 ? 8.407 -8.939 -10.226 1.00 92.06 94 HIS A N 1
ATOM 739 C CA . HIS A 1 94 ? 9.393 -8.337 -9.308 1.00 92.06 94 HIS A CA 1
ATOM 740 C C . HIS A 1 94 ? 10.248 -7.256 -9.980 1.00 92.06 94 HIS A C 1
ATOM 742 O O . HIS A 1 94 ? 10.648 -6.294 -9.329 1.00 92.06 94 HIS A O 1
ATOM 748 N N . ALA A 1 95 ? 10.495 -7.385 -11.287 1.00 92.62 95 ALA A N 1
ATOM 749 C CA . ALA A 1 95 ? 11.204 -6.371 -12.066 1.00 92.62 95 ALA A CA 1
ATOM 750 C C . ALA A 1 95 ? 10.373 -5.092 -12.286 1.00 92.62 95 ALA A C 1
ATOM 752 O O . ALA A 1 95 ? 10.943 -4.010 -12.416 1.00 92.62 95 ALA A O 1
ATOM 753 N N . THR A 1 96 ? 9.043 -5.208 -12.321 1.00 90.50 96 THR A N 1
ATOM 754 C CA . THR A 1 96 ? 8.110 -4.084 -12.491 1.00 90.50 96 THR A CA 1
ATOM 755 C C . THR A 1 96 ? 7.865 -3.378 -11.156 1.00 90.50 96 THR A C 1
ATOM 757 O O . THR A 1 96 ? 7.968 -2.157 -11.045 1.00 90.50 96 THR A O 1
ATOM 760 N N . TYR A 1 97 ? 7.570 -4.156 -10.115 1.00 92.69 97 TYR A N 1
ATOM 761 C CA . TYR A 1 97 ? 7.116 -3.684 -8.808 1.00 92.69 97 TYR A CA 1
ATOM 762 C C . TYR A 1 97 ? 8.246 -3.723 -7.770 1.00 92.69 97 TYR A C 1
ATOM 764 O O . TYR A 1 97 ? 8.154 -4.373 -6.728 1.00 92.69 97 TYR A O 1
ATOM 772 N N . VAL A 1 98 ? 9.332 -3.005 -8.065 1.00 92.06 98 VAL A N 1
ATOM 773 C CA . VAL A 1 98 ? 10.592 -3.049 -7.295 1.00 92.06 98 VAL A CA 1
ATOM 774 C C . VAL A 1 98 ? 10.466 -2.597 -5.834 1.00 92.06 98 VAL A C 1
ATOM 776 O O . VAL A 1 98 ? 11.274 -2.999 -5.001 1.00 92.06 98 VAL A O 1
ATOM 779 N N . ASN A 1 99 ? 9.462 -1.774 -5.515 1.00 91.19 99 ASN A N 1
ATOM 780 C CA . ASN A 1 99 ? 9.261 -1.181 -4.186 1.00 91.19 99 ASN A CA 1
ATOM 781 C C . ASN A 1 99 ? 8.089 -1.802 -3.402 1.00 91.19 99 ASN A C 1
ATOM 783 O O . ASN A 1 99 ? 7.729 -1.282 -2.343 1.00 91.19 99 ASN A O 1
ATOM 787 N N . GLY A 1 100 ? 7.495 -2.883 -3.918 1.00 94.00 100 GLY A N 1
ATOM 788 C CA . GLY A 1 100 ? 6.316 -3.535 -3.348 1.00 94.00 100 GLY A CA 1
ATOM 789 C C . GLY A 1 100 ? 5.065 -3.390 -4.215 1.00 94.00 100 GLY A C 1
ATOM 790 O O . GLY A 1 100 ? 5.118 -2.934 -5.358 1.00 94.00 100 GLY A O 1
ATOM 791 N N . ALA A 1 101 ? 3.921 -3.803 -3.673 1.00 95.56 101 ALA A N 1
ATOM 792 C CA . ALA A 1 101 ? 2.643 -3.773 -4.367 1.00 95.56 101 ALA A CA 1
ATOM 793 C C . ALA A 1 101 ? 2.179 -2.328 -4.604 1.00 95.56 101 ALA A C 1
ATOM 795 O O . ALA A 1 101 ? 1.970 -1.565 -3.659 1.00 95.56 101 ALA A O 1
ATOM 796 N N . TRP A 1 102 ? 1.992 -1.964 -5.872 1.00 94.44 102 TRP A N 1
ATOM 797 C CA . TRP A 1 102 ? 1.476 -0.657 -6.272 1.00 94.44 102 TRP A CA 1
ATOM 798 C C . TRP A 1 102 ? 0.028 -0.451 -5.847 1.00 94.44 102 TRP A C 1
ATOM 800 O O . TRP A 1 102 ? -0.701 -1.410 -5.590 1.00 94.44 102 TRP A O 1
ATOM 810 N N . HIS A 1 103 ? -0.403 0.809 -5.835 1.00 93.50 103 HIS A N 1
ATOM 811 C CA . HIS A 1 103 ? -1.810 1.171 -5.685 1.00 93.50 103 HIS A CA 1
ATOM 812 C C . HIS A 1 103 ? -2.706 0.361 -6.638 1.00 93.50 103 HIS A C 1
ATOM 814 O O . HIS A 1 103 ? -2.503 0.385 -7.854 1.00 93.50 103 HIS A O 1
ATOM 820 N N . GLY A 1 104 ? -3.690 -0.354 -6.088 1.00 92.62 104 GLY A N 1
ATOM 821 C CA . GLY A 1 104 ? -4.650 -1.159 -6.849 1.00 92.62 104 GLY A CA 1
ATOM 822 C C . GLY A 1 104 ? -4.205 -2.588 -7.195 1.00 92.62 104 GLY A C 1
ATOM 823 O O . GLY A 1 104 ? -5.005 -3.347 -7.745 1.00 92.62 104 GLY A O 1
ATOM 824 N N . ASN A 1 105 ? -2.970 -2.997 -6.871 1.00 95.00 105 ASN A N 1
ATOM 825 C CA . ASN A 1 105 ? -2.488 -4.360 -7.146 1.00 95.00 105 ASN A CA 1
ATOM 826 C C . ASN A 1 105 ? -3.247 -5.451 -6.371 1.00 95.00 105 ASN A C 1
ATOM 828 O O . ASN A 1 105 ? -3.194 -6.616 -6.758 1.00 95.00 105 ASN A O 1
ATOM 832 N N . GLU A 1 106 ? -3.951 -5.106 -5.296 1.00 95.44 106 GLU A N 1
ATOM 833 C CA . GLU A 1 106 ? -4.786 -6.012 -4.510 1.00 95.44 106 GLU A CA 1
ATOM 834 C C . GLU A 1 106 ? -6.129 -6.314 -5.190 1.00 95.44 106 GLU A C 1
ATOM 836 O O . GLU A 1 106 ? -6.711 -7.377 -4.962 1.00 95.44 106 GLU A O 1
ATOM 841 N N . VAL A 1 107 ? -6.614 -5.416 -6.056 1.00 95.56 107 VAL A N 1
ATOM 842 C CA . VAL A 1 107 ? -7.947 -5.509 -6.674 1.00 95.56 107 VAL A CA 1
ATOM 843 C C . VAL A 1 107 ? -8.148 -6.846 -7.404 1.00 95.56 107 VAL A C 1
ATOM 845 O O . VAL A 1 107 ? -9.137 -7.521 -7.115 1.00 95.56 107 VAL A O 1
ATOM 848 N N . PRO A 1 108 ? -7.228 -7.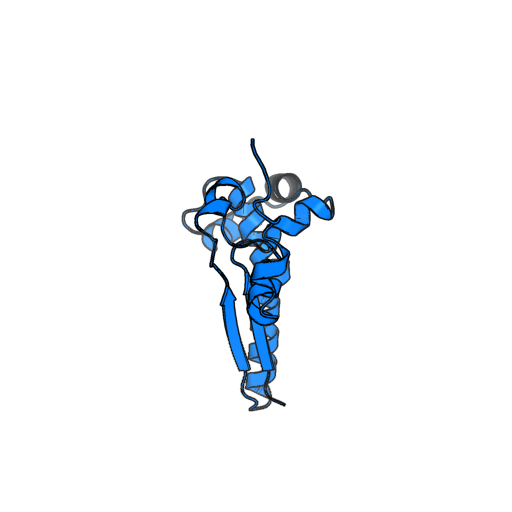330 -8.264 1.00 94.44 108 PRO A N 1
ATOM 849 C CA . PRO A 1 108 ? -7.410 -8.621 -8.930 1.00 94.44 108 PRO A CA 1
ATOM 850 C C . PRO A 1 108 ? -7.492 -9.826 -7.982 1.00 94.44 108 PRO A C 1
ATOM 852 O O . PRO A 1 108 ? -8.090 -10.834 -8.350 1.00 94.44 108 PRO A O 1
ATOM 855 N N . TYR A 1 109 ? -6.916 -9.739 -6.778 1.00 94.75 109 TYR A N 1
ATOM 856 C CA . TYR A 1 109 ? -6.989 -10.797 -5.762 1.00 94.75 109 TYR A CA 1
ATOM 857 C C . TYR A 1 109 ? -8.332 -10.776 -5.037 1.00 94.75 109 T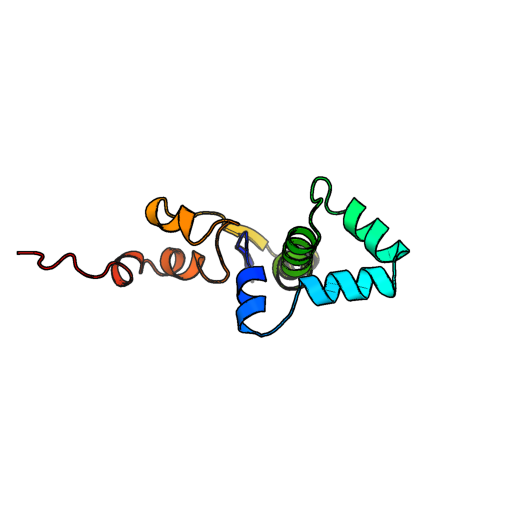YR A C 1
ATOM 859 O O . TYR A 1 109 ? -8.897 -11.829 -4.760 1.00 94.75 109 TYR A O 1
ATOM 867 N N . VAL A 1 110 ? -8.861 -9.582 -4.754 1.00 95.88 110 VAL A N 1
ATOM 868 C CA . VAL A 1 110 ? -10.177 -9.414 -4.120 1.00 95.88 110 VAL A CA 1
ATOM 869 C C . VAL A 1 110 ? -11.301 -9.881 -5.045 1.00 95.88 110 VAL A C 1
ATOM 871 O O . VAL A 1 110 ? -12.267 -10.482 -4.580 1.00 95.88 110 VAL A O 1
ATOM 874 N N . PHE A 1 111 ? -11.175 -9.616 -6.346 1.00 95.88 111 PHE A N 1
ATOM 875 C CA . PHE A 1 111 ? -12.196 -9.945 -7.346 1.00 95.88 111 PHE A CA 1
ATOM 876 C C . PHE A 1 111 ? -11.973 -11.281 -8.066 1.00 95.88 111 PHE A C 1
ATOM 878 O O . PHE A 1 111 ? -12.793 -11.647 -8.903 1.00 95.88 111 PHE A O 1
ATOM 885 N N . ASP A 1 112 ? -10.892 -12.001 -7.755 1.00 93.69 112 ASP A N 1
ATOM 886 C CA . ASP A 1 112 ? -10.520 -13.265 -8.405 1.00 93.69 112 ASP A CA 1
ATOM 887 C C . ASP A 1 112 ? -10.416 -13.159 -9.944 1.00 93.69 112 ASP A C 1
ATOM 889 O O . ASP A 1 112 ? -10.927 -13.977 -10.708 1.00 93.69 112 ASP A O 1
ATOM 893 N N . THR A 1 113 ? -9.746 -12.109 -10.431 1.00 92.44 113 THR A N 1
ATOM 894 C CA . THR A 1 113 ? -9.593 -11.824 -11.874 1.00 92.44 113 THR A CA 1
ATOM 895 C C . THR A 1 113 ? -8.160 -11.982 -12.377 1.00 92.44 113 THR A C 1
ATOM 897 O O . THR A 1 113 ? -7.806 -11.461 -13.436 1.00 92.44 113 THR A O 1
ATOM 900 N N . LEU A 1 114 ? -7.309 -12.709 -11.650 1.00 87.88 114 LEU A N 1
ATOM 901 C CA . LEU A 1 114 ? -5.892 -12.908 -11.995 1.00 87.88 114 LEU A CA 1
ATOM 902 C C . LEU A 1 114 ? -5.688 -13.574 -13.371 1.00 87.88 114 LEU A C 1
ATOM 904 O O . LEU A 1 114 ? -4.644 -13.413 -14.002 1.00 87.88 114 LEU A O 1
ATOM 908 N N . THR A 1 115 ? -6.687 -14.303 -13.865 1.00 82.19 115 THR A N 1
ATOM 909 C CA . THR A 1 115 ? -6.660 -14.966 -15.176 1.00 82.19 115 THR A CA 1
ATOM 910 C C . THR A 1 115 ? -6.893 -14.013 -16.349 1.00 82.19 115 THR A C 1
ATOM 912 O O . THR A 1 115 ? -6.424 -14.307 -17.444 1.00 82.19 115 THR A O 1
ATOM 915 N N . PHE A 1 116 ? -7.535 -12.856 -16.140 1.00 64.81 116 PHE A N 1
ATOM 916 C CA . PHE A 1 116 ? -7.800 -11.872 -17.202 1.00 64.81 116 PHE A CA 1
ATOM 917 C C . PHE A 1 116 ? -6.546 -11.103 -17.644 1.00 64.81 116 PHE A C 1
ATOM 919 O O . PHE A 1 116 ? -6.477 -10.653 -18.784 1.00 64.81 116 PHE A O 1
ATOM 926 N N . GLY A 1 117 ? -5.549 -10.964 -16.763 1.00 57.09 117 GLY A N 1
ATOM 927 C CA . GLY A 1 117 ? -4.268 -10.315 -17.072 1.00 57.09 117 GLY A CA 1
ATOM 928 C C . GLY A 1 117 ? -3.253 -11.231 -17.764 1.00 57.09 117 GLY A C 1
ATOM 929 O O . GLY A 1 117 ? -2.272 -10.753 -18.330 1.00 57.09 117 GLY A O 1
ATOM 930 N N . ARG A 1 118 ? -3.484 -12.552 -17.761 1.00 55.34 118 ARG A N 1
ATOM 931 C CA . ARG A 1 118 ? -2.690 -13.490 -18.558 1.00 55.34 118 ARG A CA 1
ATOM 932 C C . ARG A 1 118 ? -3.165 -13.405 -20.002 1.00 55.34 118 ARG A C 1
ATOM 934 O O . ARG A 1 118 ? -4.135 -14.056 -20.379 1.00 55.34 118 ARG A O 1
ATOM 941 N N . ALA A 1 119 ? -2.463 -12.629 -20.824 1.00 43.44 119 ALA A N 1
ATOM 942 C CA . ALA A 1 119 ? -2.550 -12.811 -22.265 1.00 43.44 119 ALA A CA 1
ATOM 943 C C . ALA A 1 119 ? -2.372 -14.307 -22.580 1.00 43.44 119 ALA A C 1
ATOM 945 O O . ALA A 1 119 ? -1.468 -14.969 -22.063 1.00 43.44 119 ALA A O 1
ATOM 946 N N . CYS A 1 120 ? -3.289 -14.843 -23.381 1.00 37.47 120 CYS A N 1
ATOM 947 C CA . CYS A 1 120 ? -3.270 -16.218 -23.852 1.00 37.47 120 CYS A CA 1
ATOM 948 C C . CYS A 1 120 ? -1.880 -16.554 -24.428 1.00 37.47 120 CYS A C 1
ATOM 950 O O . CYS A 1 120 ? -1.417 -15.822 -25.306 1.00 37.47 120 CYS A O 1
ATOM 952 N N . PRO A 1 121 ? -1.205 -17.640 -24.005 1.00 44.56 121 PRO A N 1
ATOM 953 C CA . PRO A 1 121 ? -0.013 -18.111 -24.690 1.00 44.56 121 PRO A CA 1
ATOM 954 C C . PRO A 1 121 ? -0.464 -18.794 -25.985 1.00 44.56 121 PRO A C 1
ATOM 956 O O . PRO A 1 121 ? -0.585 -20.014 -26.049 1.00 44.56 121 PRO A O 1
ATOM 959 N N . THR A 1 122 ? -0.780 -18.011 -27.014 1.00 48.62 122 THR A N 1
ATOM 960 C CA . THR A 1 122 ? -1.016 -18.532 -28.362 1.00 48.62 122 THR A CA 1
ATOM 961 C C . THR A 1 122 ? 0.086 -18.066 -29.306 1.00 48.62 122 THR A C 1
ATOM 963 O O . THR A 1 122 ? 0.204 -16.891 -29.631 1.00 48.62 122 THR A O 1
ATOM 966 N N . LEU A 1 123 ? 0.854 -19.071 -29.742 1.00 42.28 123 LEU A N 1
ATOM 967 C CA . LEU A 1 123 ? 1.559 -19.182 -31.020 1.00 42.28 123 LEU A CA 1
ATOM 968 C C . LEU A 1 123 ? 2.821 -18.318 -31.199 1.00 42.28 123 LEU A C 1
ATOM 970 O O . LEU A 1 123 ? 2.800 -17.237 -31.779 1.00 42.28 123 LEU A O 1
ATOM 974 N N . ARG A 1 124 ? 3.966 -18.885 -30.799 1.00 38.88 124 ARG A N 1
ATOM 975 C CA . ARG A 1 124 ? 5.172 -18.812 -31.633 1.00 38.88 124 ARG A CA 1
ATOM 976 C C . ARG A 1 124 ? 5.313 -20.167 -32.321 1.00 38.88 124 ARG A C 1
ATOM 978 O O . ARG A 1 124 ? 5.641 -21.145 -31.652 1.00 38.88 124 ARG A O 1
ATOM 985 N N . GLU A 1 125 ? 4.951 -20.204 -33.600 1.00 44.91 125 GLU A N 1
ATOM 986 C CA . GLU A 1 125 ? 5.494 -21.177 -34.556 1.00 44.91 125 GLU A CA 1
ATOM 987 C C . GLU A 1 125 ? 6.964 -20.845 -34.846 1.00 44.91 125 GLU A C 1
ATOM 989 O O . GLU A 1 125 ? 7.314 -19.638 -34.802 1.00 44.91 125 GLU A O 1
#

Sequence (125 aa):
MPIMVGSNSDEASVMAVFGIDLAGQIQKLRRERRLGLGLIKLLYPGVKDDTELGRQVCRDMAFTTLGFVVMQAQQRVGQPCWRYWFDYVAEAEHATYVNGAWHGNEVPYVFDTLTFGRACPTLRE

Secondary structure (DSSP, 8-state):
--EEEEEETBTTHHHHHTT--HHHHHHHHHHH-HHHHHHHHHHSTT--SHHHHHHHHHHIIIIIHHHHHHHHHHHHTT--EEEEEE----GGGTTT-TTSPBTTTTHHHHTT-TTTTS-------

pLDDT: mean 84.76, std 13.59, range [37.47, 98.19]

Organism: NCBI:txid83655

Foldseek 3Di:
DEEEFEAEQQQLVCVVVVVNDLLVVLVVCCVPPVPVNVVLCVVVDPDDDSSVSSRVVCCCVPGVVVLVVVCVVCVVVVHHYHYDYHFDDDPVCCVVQVRTQYNCNCVCVVVVPPVVPDDDPDDDD

Radius of gyration: 18.19 Å; chains: 1; bounding box: 40×47×55 Å

InterPro domains:
  IPR029058 Alpha/Beta hydrolase fold [G3DSA:3.40.50.1820] (1-122)
  IPR029058 Alpha/Beta hydrolase fold [SSF53474] (2-115)